Protein AF-A0A4R2RJ64-F1 (afdb_monomer_lite)

Secondary structure (DSSP, 8-state):
-HHHHHHHHHHHTHHHHHHHHHHS--HHHHHHHHHHHHHHHHTT--HHHHHHHIIIIIS---HHHHHHHHTS-HHHHHHHHHHHHHHHHHHHHHHH--

Sequence (98 aa):
MDKDYGIYAMLIHLHHVRESRYTRGDYDASVLLLDLAQSIREAQLTKRQRQALYLVFLRDFTQRDAAHWLNISQQAVSDHVRTAIQRIAEVSEHKEVA

Structure (mmCIF, N/CA/C/O backbone):
data_AF-A0A4R2RJ64-F1
#
_entry.id   AF-A0A4R2RJ64-F1
#
loop_
_atom_site.group_PDB
_atom_site.id
_atom_site.type_symbol
_atom_site.label_atom_id
_atom_site.label_alt_id
_atom_site.label_comp_id
_atom_site.label_asym_id
_atom_site.label_entity_id
_atom_site.label_seq_id
_atom_site.pdbx_PDB_ins_code
_atom_site.Cartn_x
_atom_site.Cartn_y
_atom_site.Cartn_z
_atom_site.occupancy
_atom_site.B_iso_or_equiv
_atom_site.auth_seq_id
_atom_site.auth_comp_id
_atom_site.auth_asym_id
_atom_site.auth_atom_id
_atom_site.pdbx_PDB_model_num
ATOM 1 N N . MET A 1 1 ? 0.726 15.068 0.152 1.00 55.12 1 MET A N 1
ATOM 2 C CA . MET A 1 1 ? -0.370 14.457 -0.634 1.00 55.12 1 MET A CA 1
ATOM 3 C C . MET A 1 1 ? 0.155 13.753 -1.878 1.00 55.12 1 MET A C 1
ATOM 5 O O . MET A 1 1 ? -0.211 12.603 -2.064 1.00 55.12 1 MET A O 1
ATOM 9 N N . ASP A 1 2 ? 1.036 14.368 -2.677 1.00 77.00 2 ASP A N 1
ATOM 10 C CA . ASP A 1 2 ? 1.520 13.750 -3.931 1.00 77.00 2 ASP A CA 1
ATOM 11 C C . ASP A 1 2 ? 2.325 12.451 -3.746 1.00 77.00 2 ASP A C 1
ATOM 13 O O . ASP A 1 2 ? 2.261 11.553 -4.581 1.00 77.00 2 ASP A O 1
ATOM 17 N N . LYS A 1 3 ? 3.042 12.301 -2.628 1.00 80.75 3 LYS A N 1
ATOM 18 C CA . LYS A 1 3 ? 3.899 11.129 -2.369 1.00 80.75 3 LYS A CA 1
ATOM 19 C C . LYS A 1 3 ? 3.099 9.879 -2.011 1.00 80.75 3 LYS A C 1
ATOM 21 O O . LYS A 1 3 ? 3.315 8.816 -2.589 1.00 80.75 3 LYS A O 1
ATOM 26 N N . ASP A 1 4 ? 2.116 10.029 -1.124 1.00 90.25 4 ASP A N 1
ATOM 27 C CA . ASP A 1 4 ? 1.144 8.979 -0.801 1.00 90.25 4 ASP A CA 1
ATOM 28 C C . ASP A 1 4 ? 0.454 8.483 -2.077 1.00 90.25 4 ASP A C 1
ATOM 30 O O . ASP A 1 4 ? 0.265 7.280 -2.260 1.00 90.25 4 ASP A O 1
ATOM 34 N N . TYR A 1 5 ? 0.119 9.413 -2.980 1.00 90.25 5 TYR A N 1
ATOM 35 C CA . TYR A 1 5 ? -0.462 9.096 -4.279 1.00 90.25 5 TYR A CA 1
ATOM 36 C C . TYR A 1 5 ? 0.506 8.302 -5.164 1.00 90.25 5 TYR A C 1
ATOM 38 O O . TYR A 1 5 ? 0.087 7.322 -5.775 1.00 90.25 5 TYR A O 1
ATOM 46 N N . GLY A 1 6 ? 1.795 8.655 -5.181 1.00 90.00 6 GLY A N 1
ATOM 47 C CA . GLY A 1 6 ? 2.836 7.890 -5.874 1.00 90.00 6 GLY A CA 1
ATOM 48 C C . GLY A 1 6 ? 2.922 6.439 -5.394 1.00 90.00 6 GLY A C 1
ATOM 49 O O . GLY A 1 6 ? 2.806 5.515 -6.199 1.00 90.00 6 GLY A O 1
ATOM 50 N N . ILE A 1 7 ? 3.019 6.219 -4.078 1.00 94.38 7 ILE A N 1
ATOM 51 C CA . ILE A 1 7 ? 3.042 4.864 -3.499 1.00 94.38 7 ILE A CA 1
ATOM 52 C C . ILE A 1 7 ? 1.745 4.109 -3.802 1.00 94.38 7 ILE A C 1
ATOM 54 O O . ILE A 1 7 ? 1.781 2.939 -4.185 1.00 94.38 7 ILE A O 1
ATOM 58 N N . TYR A 1 8 ? 0.592 4.765 -3.664 1.00 93.69 8 TYR A N 1
ATOM 59 C CA . TYR A 1 8 ? -0.698 4.163 -3.990 1.00 93.69 8 TYR A CA 1
ATOM 60 C C . TYR A 1 8 ? -0.778 3.730 -5.461 1.00 93.69 8 TYR A C 1
ATOM 62 O O . TYR A 1 8 ? -1.156 2.593 -5.742 1.00 93.69 8 TYR A O 1
ATOM 70 N N . ALA A 1 9 ? -0.374 4.597 -6.392 1.00 92.12 9 ALA A N 1
ATOM 71 C CA . ALA A 1 9 ? -0.356 4.303 -7.821 1.00 92.12 9 ALA A CA 1
ATOM 72 C C . ALA A 1 9 ? 0.589 3.136 -8.146 1.00 92.12 9 ALA A C 1
ATOM 74 O O . ALA A 1 9 ? 0.215 2.229 -8.890 1.00 92.12 9 ALA A O 1
ATOM 75 N N . MET A 1 10 ? 1.778 3.099 -7.535 1.00 92.19 10 MET A N 1
ATOM 76 C CA . MET A 1 10 ? 2.712 1.980 -7.687 1.00 92.19 10 MET A CA 1
ATOM 77 C C . MET A 1 10 ? 2.123 0.657 -7.190 1.00 92.19 10 MET A C 1
ATOM 79 O O . MET A 1 10 ? 2.303 -0.372 -7.837 1.00 92.19 10 MET A O 1
ATOM 83 N N . LEU A 1 11 ? 1.406 0.671 -6.062 1.00 93.62 11 LEU A N 1
ATOM 84 C CA . LEU A 1 11 ? 0.759 -0.522 -5.516 1.00 93.62 11 LEU A CA 1
ATOM 85 C C . LEU A 1 11 ? -0.405 -1.003 -6.392 1.00 93.62 11 LEU A C 1
ATOM 87 O O . LEU A 1 11 ? -0.530 -2.206 -6.602 1.00 93.62 11 LEU A O 1
ATOM 91 N N . ILE A 1 12 ? -1.218 -0.095 -6.944 1.00 93.50 12 ILE A N 1
ATOM 92 C CA . ILE A 1 12 ? -2.269 -0.444 -7.918 1.00 93.50 12 ILE A CA 1
ATOM 93 C C . ILE A 1 12 ? -1.669 -1.096 -9.162 1.00 93.50 12 ILE A C 1
ATOM 95 O O . ILE A 1 12 ? -2.162 -2.113 -9.642 1.00 93.50 12 ILE A O 1
ATOM 99 N N . HIS A 1 13 ? -0.600 -0.514 -9.700 1.00 91.81 13 HIS A N 1
ATOM 100 C CA . HIS A 1 13 ? 0.015 -0.979 -10.940 1.00 91.81 13 HIS A CA 1
ATOM 101 C C . HIS A 1 13 ? 1.107 -2.029 -10.712 1.00 91.81 13 HIS A C 1
ATOM 103 O O . HIS A 1 13 ? 1.850 -2.350 -1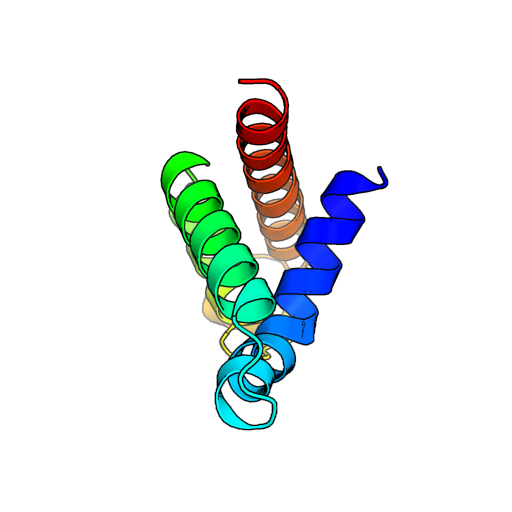1.641 1.00 91.81 13 HIS A O 1
ATOM 109 N N . LEU A 1 14 ? 1.196 -2.608 -9.509 1.00 90.56 14 LEU A N 1
ATOM 110 C CA . LEU A 1 14 ? 2.287 -3.497 -9.108 1.00 90.56 14 LEU A CA 1
ATOM 111 C C . LEU A 1 14 ? 2.487 -4.657 -10.090 1.00 90.56 14 LEU A C 1
ATOM 113 O O . LEU A 1 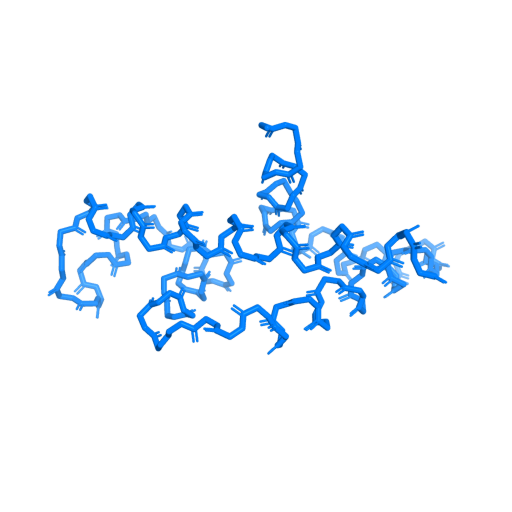14 ? 3.621 -4.999 -10.420 1.00 90.56 14 LEU A O 1
ATOM 117 N N . HIS A 1 15 ? 1.402 -5.251 -10.588 1.00 86.88 15 HIS A N 1
ATOM 118 C CA . HIS A 1 15 ? 1.469 -6.325 -11.580 1.00 86.88 15 HIS A CA 1
ATOM 119 C C . HIS A 1 15 ? 2.080 -5.862 -12.909 1.00 86.88 15 HIS A C 1
ATOM 121 O O . HIS A 1 15 ? 2.958 -6.541 -13.439 1.00 86.88 15 HIS A O 1
ATOM 127 N N . HIS A 1 16 ? 1.691 -4.681 -13.389 1.00 87.56 16 HIS A N 1
ATOM 128 C CA . HIS A 1 16 ? 2.212 -4.106 -14.627 1.00 87.56 16 HIS A CA 1
ATOM 129 C C . HIS A 1 16 ? 3.703 -3.752 -14.515 1.00 87.56 16 HIS A C 1
ATOM 131 O O . HIS A 1 16 ? 4.494 -4.115 -15.382 1.00 87.56 16 HIS A O 1
ATOM 137 N N . VAL A 1 17 ? 4.118 -3.128 -13.406 1.00 86.56 17 VAL A N 1
ATOM 138 C CA . VAL A 1 17 ? 5.536 -2.803 -13.149 1.00 86.56 17 VAL A CA 1
ATOM 139 C C . VAL A 1 17 ? 6.377 -4.080 -13.013 1.00 86.56 17 VAL A C 1
ATOM 141 O O . VAL A 1 17 ? 7.525 -4.149 -13.446 1.00 86.56 17 VAL A O 1
ATOM 144 N N . ARG A 1 18 ? 5.816 -5.154 -12.443 1.00 86.62 18 ARG A N 1
ATOM 145 C CA . ARG A 1 18 ? 6.519 -6.444 -12.357 1.00 86.62 18 ARG A CA 1
ATOM 146 C C . ARG A 1 18 ? 6.724 -7.097 -13.716 1.00 86.62 18 ARG A C 1
ATOM 148 O O . ARG A 1 18 ? 7.743 -7.773 -13.872 1.00 86.62 18 ARG A O 1
ATOM 155 N N . GLU A 1 19 ? 5.779 -6.920 -14.634 1.00 86.38 19 GLU A N 1
ATOM 156 C CA . GLU A 1 19 ? 5.818 -7.431 -16.005 1.00 86.38 19 GLU A CA 1
ATOM 157 C C . GLU A 1 19 ? 6.771 -6.624 -16.902 1.00 86.38 19 GLU A C 1
ATOM 159 O O . GLU A 1 19 ? 7.489 -7.216 -17.714 1.00 86.38 19 GLU A O 1
ATOM 164 N N . SER A 1 20 ? 6.844 -5.297 -16.732 1.00 84.19 20 SER A N 1
ATOM 165 C CA . SER A 1 20 ? 7.704 -4.427 -17.555 1.00 84.19 20 SER A CA 1
ATOM 166 C C . SER A 1 20 ? 9.189 -4.806 -17.484 1.00 84.19 20 SER A C 1
ATOM 168 O O . SER A 1 20 ? 9.885 -4.743 -18.501 1.00 84.19 20 SER A O 1
ATOM 170 N N . ARG A 1 21 ? 9.644 -5.330 -16.333 1.00 81.44 21 ARG A N 1
ATOM 171 C CA . ARG A 1 21 ? 10.998 -5.891 -16.151 1.00 81.44 21 ARG A CA 1
ATOM 172 C C . ARG A 1 21 ? 11.371 -6.940 -17.201 1.00 81.44 21 ARG A C 1
ATOM 174 O O . ARG A 1 21 ? 12.532 -7.034 -17.582 1.0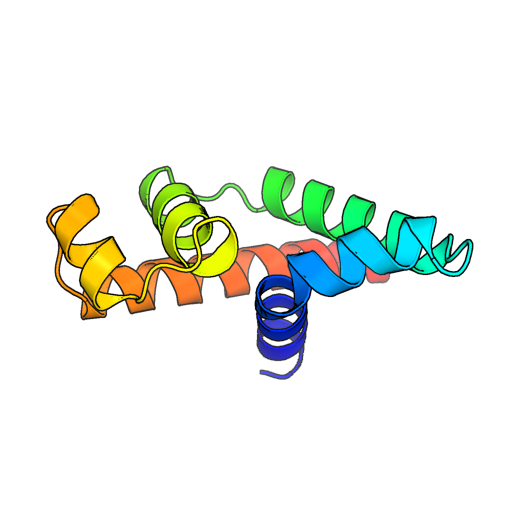0 81.44 21 ARG A O 1
ATOM 181 N N . TYR A 1 22 ? 10.406 -7.741 -17.656 1.00 79.88 22 TYR A N 1
ATOM 182 C CA . TYR A 1 22 ? 10.650 -8.834 -18.601 1.00 79.88 22 TYR A CA 1
ATOM 183 C C . TYR A 1 22 ? 10.389 -8.427 -20.049 1.00 79.88 22 TYR A C 1
ATOM 185 O O . TYR A 1 22 ? 11.088 -8.879 -20.949 1.00 79.88 22 TYR A O 1
ATOM 193 N N . THR A 1 23 ? 9.383 -7.584 -20.283 1.00 73.81 23 THR A N 1
ATOM 194 C CA . THR A 1 23 ? 8.921 -7.269 -21.644 1.00 73.81 23 THR A CA 1
ATOM 195 C C . THR A 1 23 ? 9.761 -6.203 -22.338 1.00 73.81 23 THR A C 1
ATOM 197 O O . THR A 1 23 ? 9.793 -6.171 -23.566 1.00 73.81 23 THR A O 1
ATOM 200 N N . ARG A 1 24 ? 10.448 -5.336 -21.580 1.00 66.44 24 ARG A N 1
ATOM 201 C CA . ARG A 1 24 ? 11.213 -4.205 -22.139 1.00 66.44 24 ARG A CA 1
ATOM 202 C C . ARG A 1 24 ? 12.682 -4.161 -21.723 1.00 66.44 24 ARG A C 1
ATOM 204 O O . ARG A 1 24 ? 13.389 -3.257 -22.150 1.00 66.44 24 ARG A O 1
ATOM 211 N N . GLY A 1 25 ? 13.142 -5.113 -20.904 1.00 63.22 25 GLY A N 1
ATOM 212 C CA . GLY A 1 25 ? 14.472 -5.037 -20.285 1.00 63.22 25 GLY A CA 1
ATOM 213 C C . GLY A 1 25 ? 14.615 -3.815 -19.374 1.00 63.22 25 GLY A C 1
ATOM 214 O O . GLY A 1 25 ? 15.705 -3.270 -19.233 1.00 63.22 25 GLY A O 1
ATOM 215 N N . ASP A 1 26 ? 13.495 -3.367 -18.804 1.00 76.12 26 ASP A N 1
ATOM 216 C CA . ASP A 1 26 ? 13.398 -2.146 -18.018 1.00 76.12 26 ASP A CA 1
ATOM 217 C C . ASP A 1 26 ? 14.072 -2.352 -16.653 1.00 76.12 26 ASP A C 1
ATOM 219 O O . ASP A 1 26 ? 13.494 -2.889 -15.698 1.00 76.12 26 ASP A O 1
ATOM 223 N N . TYR A 1 27 ? 15.357 -2.004 -16.599 1.00 81.31 27 TYR A N 1
ATOM 224 C CA . TYR A 1 27 ? 16.151 -2.083 -15.380 1.00 81.31 27 TYR A CA 1
ATOM 225 C C . TYR A 1 27 ? 15.663 -1.066 -14.342 1.00 81.31 27 TYR A C 1
ATOM 227 O O . TYR A 1 27 ? 15.659 -1.375 -13.149 1.00 81.31 27 TYR A O 1
ATOM 235 N N . ASP A 1 28 ? 15.139 0.077 -14.788 1.00 83.56 28 ASP A N 1
ATOM 236 C CA . ASP A 1 28 ? 14.586 1.115 -13.918 1.00 83.56 28 ASP A CA 1
ATOM 237 C C . ASP A 1 28 ? 13.343 0.598 -13.183 1.00 83.56 28 ASP A C 1
ATOM 239 O O . ASP A 1 28 ? 13.202 0.806 -11.978 1.00 83.56 28 ASP A O 1
ATOM 243 N N . ALA A 1 29 ? 12.498 -0.205 -13.841 1.00 86.19 29 ALA A N 1
ATOM 244 C CA . ALA A 1 29 ? 11.399 -0.906 -13.172 1.00 86.19 29 ALA A CA 1
ATOM 245 C C . ALA A 1 29 ? 11.885 -1.884 -12.085 1.00 86.19 29 ALA A C 1
ATOM 247 O O . ALA A 1 29 ? 11.201 -2.096 -11.080 1.00 86.19 29 ALA A O 1
ATOM 248 N N . SER A 1 30 ? 13.065 -2.491 -12.257 1.00 88.25 30 SER A N 1
ATOM 249 C CA . SER A 1 30 ? 13.659 -3.362 -11.234 1.00 88.25 30 SER A CA 1
ATOM 250 C C . SER A 1 30 ? 14.159 -2.569 -10.032 1.00 88.25 30 SER A C 1
ATOM 252 O O . SER A 1 30 ? 13.884 -2.977 -8.904 1.00 88.25 30 SER A O 1
ATOM 254 N N . VAL A 1 31 ? 14.834 -1.441 -10.267 1.00 89.00 31 VAL A N 1
ATOM 255 C CA . VAL A 1 31 ? 15.280 -0.512 -9.214 1.00 89.00 31 VAL A CA 1
ATOM 256 C C . VAL A 1 31 ? 14.076 -0.006 -8.425 1.00 89.00 31 VAL A C 1
ATOM 258 O O . VAL A 1 31 ? 14.006 -0.200 -7.215 1.00 89.00 31 VAL A O 1
ATOM 261 N N . LEU A 1 32 ? 13.051 0.480 -9.123 1.00 88.69 32 LEU A N 1
ATOM 262 C CA . LEU A 1 32 ? 11.831 0.996 -8.513 1.00 88.69 32 LEU A CA 1
ATOM 263 C C . LEU A 1 32 ? 11.124 -0.041 -7.619 1.00 88.69 32 LEU A C 1
ATOM 265 O O . LEU A 1 32 ? 10.645 0.272 -6.526 1.00 88.69 32 LEU A O 1
ATOM 269 N N . LEU A 1 33 ? 11.055 -1.301 -8.062 1.00 90.19 33 LEU A N 1
ATOM 270 C CA . LEU A 1 33 ? 10.469 -2.386 -7.270 1.00 90.19 33 LEU A CA 1
ATOM 271 C C . LEU A 1 33 ? 11.332 -2.772 -6.064 1.00 90.19 33 LEU A C 1
ATOM 273 O O . LEU A 1 33 ? 10.779 -3.143 -5.025 1.00 90.19 33 LEU A O 1
ATOM 277 N N . LEU A 1 34 ? 12.660 -2.709 -6.192 1.00 91.75 34 LEU A N 1
ATOM 278 C CA . LEU A 1 34 ? 13.582 -2.946 -5.082 1.00 91.75 34 LEU A CA 1
ATOM 279 C C . LEU A 1 34 ? 13.437 -1.858 -4.016 1.00 91.75 34 LEU A C 1
ATOM 281 O O . LEU A 1 34 ? 13.295 -2.197 -2.838 1.00 91.75 34 LEU A O 1
ATOM 285 N N . ASP A 1 35 ? 13.365 -0.595 -4.430 1.00 91.81 35 ASP A N 1
ATOM 286 C CA . ASP A 1 35 ? 13.189 0.547 -3.533 1.00 91.81 35 ASP A CA 1
ATOM 287 C C . ASP A 1 35 ? 11.855 0.463 -2.792 1.00 91.81 35 ASP A C 1
ATOM 289 O O . ASP A 1 35 ? 11.824 0.525 -1.559 1.00 91.81 35 ASP A O 1
ATOM 293 N N . LEU A 1 36 ? 10.756 0.192 -3.510 1.00 92.75 36 LEU A N 1
ATOM 294 C CA . LEU A 1 36 ? 9.445 -0.025 -2.893 1.00 92.75 36 LEU A CA 1
ATOM 295 C C . LEU A 1 36 ? 9.482 -1.190 -1.892 1.00 92.75 36 LEU A C 1
ATOM 297 O O . LEU A 1 36 ? 8.984 -1.069 -0.770 1.00 92.75 36 LEU A O 1
ATOM 301 N N . ALA A 1 37 ? 10.077 -2.326 -2.270 1.00 93.19 37 ALA A N 1
ATOM 302 C CA . ALA A 1 37 ? 10.164 -3.496 -1.400 1.00 93.19 37 ALA A CA 1
ATOM 303 C C . ALA A 1 37 ? 10.994 -3.220 -0.137 1.00 93.19 37 ALA A C 1
ATOM 305 O O . ALA A 1 37 ? 10.663 -3.718 0.945 1.00 93.19 37 ALA A O 1
ATOM 306 N N . GLN A 1 38 ? 12.062 -2.430 -0.254 1.00 94.88 38 GLN A N 1
ATOM 307 C CA . GLN A 1 38 ? 12.872 -2.016 0.882 1.00 94.88 38 GLN A CA 1
ATOM 308 C C . GLN A 1 38 ? 12.104 -1.037 1.779 1.00 94.88 38 GLN A C 1
ATOM 310 O O . GLN A 1 38 ? 12.058 -1.241 2.991 1.00 94.88 38 GLN A O 1
ATOM 315 N N . SER A 1 39 ? 11.434 -0.035 1.206 1.00 95.31 39 SER A N 1
ATOM 316 C CA . SER A 1 39 ? 10.645 0.942 1.966 1.00 95.31 39 SER A CA 1
ATOM 317 C C . SER A 1 39 ? 9.475 0.284 2.708 1.00 95.31 39 SER A C 1
ATOM 319 O O . SER A 1 39 ? 9.245 0.584 3.876 1.00 95.31 39 SER A O 1
ATOM 321 N N . ILE A 1 40 ? 8.804 -0.714 2.118 1.00 95.50 40 ILE A N 1
ATOM 322 C CA . ILE A 1 40 ? 7.786 -1.524 2.819 1.00 95.50 40 ILE A CA 1
ATOM 323 C C . ILE A 1 40 ? 8.375 -2.269 4.027 1.00 95.50 40 ILE A C 1
ATOM 325 O O . ILE A 1 40 ? 7.718 -2.384 5.067 1.00 95.50 40 ILE A O 1
ATOM 329 N N . ARG A 1 41 ? 9.601 -2.794 3.905 1.00 94.94 41 ARG A N 1
ATOM 330 C CA . ARG A 1 41 ? 10.281 -3.529 4.984 1.00 94.94 41 ARG A CA 1
ATOM 331 C C . ARG A 1 41 ? 10.640 -2.612 6.152 1.00 94.94 41 ARG A C 1
ATOM 333 O O . ARG A 1 41 ? 10.497 -3.008 7.307 1.00 94.94 41 ARG A O 1
ATOM 340 N N . GLU A 1 42 ? 11.078 -1.401 5.840 1.00 96.62 42 GLU A N 1
ATOM 341 C CA . GLU A 1 42 ? 11.545 -0.399 6.799 1.00 96.62 42 GLU A CA 1
ATOM 342 C C . GLU A 1 42 ? 10.409 0.438 7.407 1.00 96.62 42 GLU A C 1
ATOM 344 O O . GLU A 1 42 ? 10.563 0.931 8.517 1.00 96.62 42 GLU A O 1
ATOM 349 N N . ALA A 1 43 ? 9.232 0.508 6.773 1.00 96.50 43 ALA A N 1
ATOM 350 C CA . ALA A 1 43 ? 8.055 1.247 7.258 1.00 96.50 43 ALA A CA 1
ATOM 351 C C . ALA A 1 43 ? 7.431 0.715 8.564 1.00 96.50 43 ALA A C 1
ATOM 353 O O . ALA A 1 43 ? 6.407 1.232 9.017 1.00 96.50 43 ALA A O 1
ATOM 354 N N . GLN A 1 44 ? 8.002 -0.343 9.160 1.00 96.25 44 GLN A N 1
ATOM 355 C CA . GLN A 1 44 ? 7.578 -0.934 10.438 1.00 96.25 44 GLN A CA 1
ATOM 356 C C . GLN A 1 44 ? 6.052 -1.101 10.545 1.00 96.25 44 GLN A C 1
ATOM 358 O O . GLN A 1 44 ? 5.416 -0.802 11.561 1.00 96.25 44 GLN A O 1
ATOM 363 N N . LEU A 1 45 ? 5.442 -1.575 9.457 1.00 98.00 45 LEU A N 1
ATOM 364 C CA . LEU A 1 45 ? 3.999 -1.751 9.382 1.00 98.00 45 LEU A CA 1
ATOM 365 C C . LEU A 1 45 ? 3.519 -2.726 10.459 1.00 98.00 45 LEU A C 1
ATOM 367 O O . LEU A 1 45 ? 4.142 -3.760 10.725 1.00 98.00 45 LEU A O 1
ATOM 371 N N . THR A 1 46 ? 2.368 -2.440 11.058 1.00 98.31 46 THR A N 1
ATOM 372 C CA . THR A 1 46 ? 1.724 -3.395 11.960 1.00 98.31 46 THR A CA 1
ATOM 373 C C . THR A 1 46 ? 1.271 -4.630 11.182 1.00 98.31 46 THR A C 1
ATOM 375 O O . THR A 1 46 ? 1.118 -4.618 9.956 1.00 98.31 46 THR A O 1
ATOM 378 N N . LYS A 1 47 ? 0.999 -5.728 11.896 1.00 98.12 47 LYS A N 1
ATOM 379 C CA . LYS A 1 47 ? 0.460 -6.945 11.271 1.00 98.12 47 LYS A CA 1
ATOM 380 C C . LYS A 1 47 ? -0.815 -6.651 10.466 1.00 98.12 47 LYS A C 1
ATOM 382 O O . LYS A 1 47 ? -0.931 -7.127 9.343 1.00 98.12 47 LYS A O 1
ATOM 387 N N . ARG A 1 48 ? -1.725 -5.833 11.007 1.00 97.94 48 ARG A N 1
ATOM 388 C CA . ARG A 1 48 ? -2.999 -5.494 10.354 1.00 97.94 48 ARG A CA 1
ATOM 389 C C . ARG A 1 48 ? -2.813 -4.631 9.107 1.00 97.94 48 ARG A C 1
ATOM 391 O O . ARG A 1 48 ? -3.435 -4.918 8.093 1.00 97.94 48 ARG A O 1
ATOM 398 N N . GLN A 1 49 ? -1.901 -3.661 9.144 1.00 98.50 49 GLN A N 1
ATOM 399 C CA . GLN A 1 49 ? -1.529 -2.857 7.972 1.00 98.50 49 GLN A CA 1
ATOM 400 C C . GLN A 1 49 ? -0.966 -3.727 6.840 1.00 98.50 49 GLN A C 1
ATOM 402 O O . GLN A 1 49 ? -1.432 -3.637 5.707 1.00 98.50 49 GLN A O 1
ATOM 407 N N . ARG A 1 50 ? -0.032 -4.641 7.153 1.00 98.19 50 ARG A N 1
ATOM 408 C CA . ARG A 1 50 ? 0.513 -5.592 6.165 1.00 98.19 50 ARG A CA 1
ATOM 409 C C . ARG A 1 50 ? -0.564 -6.484 5.559 1.00 98.19 50 ARG A C 1
ATOM 411 O O . ARG A 1 50 ? -0.575 -6.696 4.352 1.00 98.19 50 ARG A O 1
ATOM 418 N N . GLN A 1 51 ? -1.465 -7.006 6.389 1.00 98.38 51 GLN A N 1
ATOM 419 C CA . GLN A 1 51 ? -2.561 -7.852 5.923 1.00 98.38 51 GLN A CA 1
ATOM 420 C C . GLN A 1 51 ? -3.529 -7.087 5.012 1.00 98.38 51 GLN A C 1
ATOM 422 O O . GLN A 1 51 ? -3.926 -7.621 3.980 1.00 98.38 51 GLN A O 1
ATOM 427 N N . ALA A 1 52 ? -3.875 -5.845 5.360 1.00 98.44 52 ALA A N 1
ATOM 428 C CA . ALA A 1 52 ? -4.734 -5.002 4.535 1.00 98.44 52 ALA A CA 1
ATOM 429 C C . ALA A 1 52 ? -4.096 -4.709 3.165 1.00 98.44 52 ALA A C 1
ATOM 431 O O . ALA A 1 52 ? -4.748 -4.919 2.146 1.00 98.44 52 ALA A O 1
ATOM 432 N N . LEU A 1 53 ? -2.811 -4.324 3.127 1.00 97.69 53 LEU A N 1
ATOM 433 C CA . LEU A 1 53 ? -2.084 -4.125 1.866 1.00 97.69 53 LEU A CA 1
ATOM 434 C C . LEU A 1 53 ? -2.037 -5.398 1.015 1.00 97.69 53 LEU A C 1
ATOM 436 O O . LEU A 1 53 ? -2.292 -5.346 -0.183 1.00 97.69 53 LEU A O 1
ATOM 440 N N . TYR A 1 54 ? -1.732 -6.543 1.633 1.00 97.31 54 TYR A N 1
ATOM 441 C CA . TYR A 1 54 ?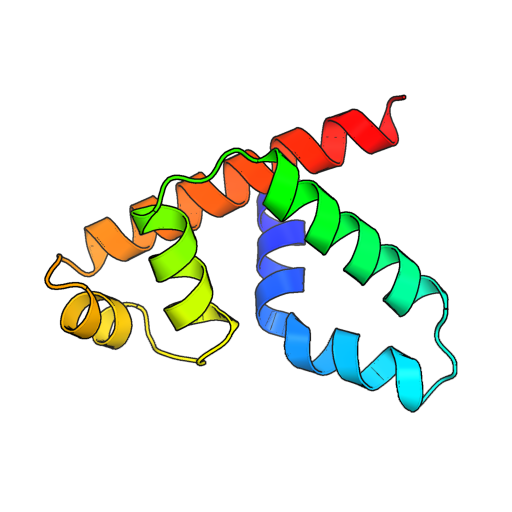 -1.663 -7.822 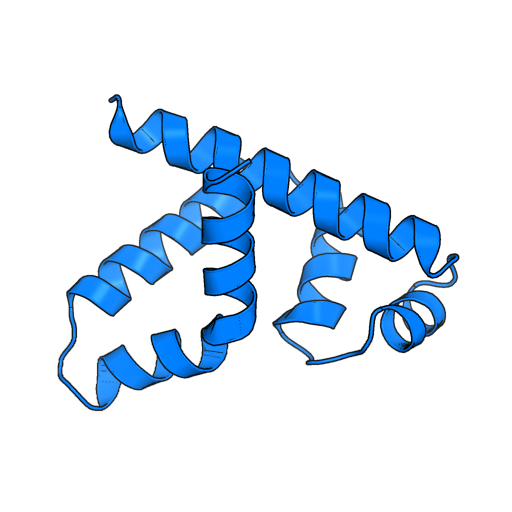0.930 1.00 97.31 54 TYR A CA 1
ATOM 442 C C . TYR A 1 54 ? -2.999 -8.188 0.275 1.00 97.31 54 TYR A C 1
ATOM 444 O O . TYR A 1 54 ? -3.029 -8.562 -0.894 1.00 97.31 54 TYR A O 1
ATOM 452 N N . LEU A 1 55 ? -4.107 -8.072 1.010 1.00 98.31 55 LEU A N 1
ATOM 453 C CA . LEU A 1 55 ? -5.421 -8.420 0.476 1.00 98.31 55 LEU A CA 1
ATOM 454 C C . LEU A 1 55 ? -5.844 -7.461 -0.644 1.00 98.31 55 LEU A C 1
ATOM 456 O O . LEU A 1 55 ? -6.325 -7.918 -1.673 1.00 98.31 55 LEU A O 1
ATOM 460 N N . VAL A 1 56 ? -5.628 -6.156 -0.467 1.00 97.81 56 VAL A N 1
ATOM 461 C CA . VAL A 1 56 ? -6.095 -5.150 -1.432 1.00 97.81 56 VAL A CA 1
ATOM 462 C C . VAL A 1 56 ? -5.242 -5.112 -2.701 1.00 97.81 56 VAL A C 1
ATOM 464 O O . VAL A 1 56 ? -5.803 -5.081 -3.787 1.00 97.81 56 VAL A O 1
ATOM 467 N N . PHE A 1 57 ? -3.910 -5.134 -2.590 1.00 96.00 57 PHE A N 1
ATOM 468 C CA . PHE A 1 57 ? -3.022 -4.882 -3.737 1.00 96.00 57 PHE A CA 1
ATOM 469 C C . PHE A 1 57 ? -2.325 -6.121 -4.299 1.00 96.00 57 PHE A C 1
ATOM 471 O O . PHE A 1 57 ? -1.874 -6.094 -5.435 1.00 96.00 57 PHE A O 1
ATOM 478 N N . LEU A 1 58 ? -2.168 -7.194 -3.515 1.00 93.62 58 LEU A N 1
ATOM 479 C CA . LEU A 1 58 ? -1.534 -8.435 -3.998 1.00 93.62 58 LEU A CA 1
ATOM 480 C C . LEU A 1 58 ? -2.551 -9.528 -4.328 1.00 93.62 58 LEU A C 1
ATOM 482 O O . LEU A 1 58 ? -2.207 -10.503 -4.993 1.00 93.62 58 LEU A O 1
ATOM 486 N N . ARG A 1 59 ? -3.767 -9.425 -3.788 1.00 95.81 59 ARG A N 1
ATOM 487 C CA . ARG A 1 59 ? -4.852 -10.391 -4.002 1.00 95.81 59 ARG A CA 1
ATOM 488 C C . ARG A 1 59 ? -6.048 -9.792 -4.727 1.00 95.81 59 ARG A C 1
ATOM 490 O O . ARG A 1 59 ? -7.025 -10.513 -4.907 1.00 95.81 59 ARG A O 1
ATOM 497 N N . ASP A 1 60 ? -5.960 -8.518 -5.105 1.00 95.38 60 ASP A N 1
ATOM 498 C CA . ASP A 1 60 ? -6.993 -7.764 -5.819 1.00 95.38 60 ASP A CA 1
ATOM 499 C C . ASP A 1 60 ? -8.379 -7.830 -5.158 1.00 95.38 60 ASP A C 1
ATOM 501 O O . ASP A 1 60 ? -9.416 -7.741 -5.817 1.00 95.38 60 ASP A O 1
ATOM 505 N N . PHE A 1 61 ? -8.425 -7.993 -3.833 1.00 97.75 61 PHE A N 1
ATOM 506 C CA . PHE A 1 61 ? -9.684 -7.936 -3.108 1.00 97.75 61 PHE A CA 1
ATOM 507 C C . PHE A 1 61 ? -10.149 -6.497 -2.952 1.00 97.75 61 PHE A C 1
ATOM 509 O O . PHE A 1 61 ? -9.376 -5.591 -2.630 1.00 97.75 61 PHE A O 1
ATOM 516 N N . THR A 1 62 ? -11.461 -6.290 -3.074 1.00 98.12 62 THR A N 1
ATOM 517 C CA . THR A 1 62 ? -12.039 -5.009 -2.676 1.00 98.12 62 THR A CA 1
ATOM 518 C C . THR A 1 62 ? -11.823 -4.801 -1.176 1.00 98.12 62 THR A C 1
ATOM 520 O O . THR A 1 62 ? -11.700 -5.756 -0.403 1.00 98.12 62 THR A O 1
ATOM 523 N N . GLN A 1 63 ? -11.835 -3.550 -0.709 1.00 98.06 63 GLN A N 1
ATOM 524 C CA . GLN A 1 63 ? -11.731 -3.282 0.731 1.00 98.06 63 GLN A CA 1
ATOM 525 C C . GLN A 1 63 ? -12.861 -3.949 1.532 1.00 98.06 63 GLN A C 1
ATOM 527 O O . GLN A 1 63 ? -12.661 -4.299 2.692 1.00 98.06 63 GLN A O 1
ATOM 532 N N . ARG A 1 64 ? -14.033 -4.153 0.914 1.00 98.56 64 ARG A N 1
ATOM 533 C CA . ARG A 1 64 ? -15.155 -4.881 1.516 1.00 98.56 64 ARG A CA 1
ATOM 534 C C . ARG A 1 64 ? -14.830 -6.364 1.695 1.00 98.56 64 ARG A C 1
ATOM 536 O O . ARG A 1 64 ? -15.072 -6.905 2.770 1.00 98.56 64 ARG A O 1
ATOM 543 N N . ASP A 1 65 ? -14.246 -7.004 0.688 1.00 98.50 65 ASP A N 1
ATOM 544 C CA . ASP A 1 65 ? -13.851 -8.414 0.786 1.00 98.50 65 ASP A CA 1
ATOM 545 C C . ASP A 1 65 ? -12.703 -8.579 1.790 1.00 98.50 65 ASP A C 1
ATOM 547 O O . ASP A 1 65 ? -12.731 -9.469 2.638 1.00 98.50 65 ASP A O 1
ATOM 551 N N . ALA A 1 66 ? -11.724 -7.669 1.774 1.00 98.56 66 ALA A N 1
ATOM 552 C CA . ALA A 1 66 ? -10.649 -7.645 2.760 1.00 98.56 66 ALA A CA 1
ATOM 553 C C . ALA A 1 66 ? -11.181 -7.462 4.194 1.00 98.56 66 ALA A C 1
ATOM 555 O O . ALA A 1 66 ? -10.691 -8.111 5.117 1.00 98.56 66 ALA A O 1
ATOM 556 N N . ALA A 1 67 ? -12.205 -6.627 4.386 1.00 98.62 67 ALA A N 1
ATOM 557 C CA . ALA A 1 67 ? -12.862 -6.432 5.677 1.00 98.62 67 ALA A CA 1
ATOM 558 C C . ALA A 1 67 ? -13.505 -7.729 6.185 1.00 98.62 67 ALA A C 1
ATOM 560 O O . ALA A 1 67 ? -13.306 -8.096 7.344 1.00 98.62 67 ALA A O 1
ATOM 561 N N . HIS A 1 68 ? -14.179 -8.462 5.293 1.00 98.56 68 HIS A N 1
ATOM 562 C CA . HIS A 1 68 ? -14.726 -9.785 5.587 1.00 98.56 68 HIS A CA 1
ATOM 563 C C . HIS A 1 68 ? -13.623 -10.780 5.990 1.00 98.56 68 HIS A C 1
ATOM 565 O O . HIS A 1 68 ? -13.713 -11.401 7.046 1.00 98.56 68 HIS A O 1
ATOM 571 N N . TRP A 1 69 ? -12.532 -10.875 5.220 1.00 98.44 69 TRP A N 1
ATOM 572 C CA . TRP A 1 69 ? -11.398 -11.758 5.537 1.00 98.44 69 TRP A CA 1
ATOM 573 C C . TRP A 1 69 ? -10.686 -11.410 6.851 1.00 98.44 69 TRP A C 1
ATOM 575 O O . TRP A 1 69 ? -10.145 -12.294 7.517 1.00 98.44 69 TRP A O 1
ATOM 585 N N . LEU A 1 70 ? -10.652 -10.129 7.226 1.00 98.06 70 LEU A N 1
ATOM 586 C CA . LEU A 1 70 ? -9.970 -9.652 8.432 1.00 98.06 70 LEU A CA 1
ATOM 587 C C . LEU A 1 70 ? -10.869 -9.563 9.666 1.00 98.06 70 LEU A C 1
ATOM 589 O O . LEU A 1 70 ? -10.330 -9.342 10.759 1.00 98.06 70 LEU A O 1
ATOM 593 N N . ASN A 1 71 ? -12.179 -9.758 9.489 1.00 98.38 71 ASN A N 1
ATOM 594 C CA . ASN A 1 71 ? -13.226 -9.579 10.491 1.00 98.38 71 ASN A CA 1
ATOM 595 C C . ASN A 1 71 ? -13.182 -8.190 11.158 1.00 98.38 71 ASN A C 1
ATOM 597 O O . ASN A 1 71 ? -13.111 -8.068 12.381 1.00 98.38 71 ASN A O 1
ATOM 601 N N . ILE A 1 72 ? -13.151 -7.138 10.337 1.00 98.44 72 ILE A N 1
ATOM 602 C CA . ILE A 1 72 ? -13.186 -5.726 10.755 1.00 98.44 72 ILE A CA 1
ATOM 603 C C . ILE A 1 72 ? -14.121 -4.935 9.830 1.00 98.44 72 ILE A C 1
ATOM 605 O O . ILE A 1 72 ? -14.618 -5.471 8.843 1.00 98.44 72 ILE A O 1
ATOM 609 N N . SER A 1 73 ? -14.371 -3.656 10.118 1.00 98.75 73 SER A N 1
ATOM 610 C CA . SER A 1 73 ? -15.147 -2.805 9.209 1.00 98.75 73 SER A CA 1
ATOM 611 C C . SER A 1 73 ? -14.349 -2.438 7.951 1.00 98.75 73 SER A C 1
ATOM 613 O O . SER A 1 73 ? -13.118 -2.366 7.969 1.00 98.75 73 SER A O 1
ATOM 615 N N . GLN A 1 74 ? -15.050 -2.136 6.855 1.00 98.62 74 GLN A N 1
ATOM 616 C CA . GLN A 1 74 ? -14.411 -1.616 5.640 1.00 98.62 74 GLN A CA 1
ATOM 617 C C . GLN A 1 74 ? -13.713 -0.267 5.888 1.00 98.62 74 GLN A C 1
ATOM 619 O O . GLN A 1 74 ? -12.642 -0.034 5.332 1.00 98.62 74 GLN A O 1
ATOM 624 N N . GLN A 1 75 ? -14.236 0.563 6.799 1.00 98.69 75 GLN A N 1
ATOM 625 C CA . GLN A 1 75 ? -13.556 1.785 7.236 1.00 98.69 75 GLN A CA 1
ATOM 626 C C . GLN A 1 75 ? -12.205 1.479 7.903 1.00 98.69 75 GLN A C 1
ATOM 628 O O . GLN A 1 75 ? -11.198 2.081 7.544 1.00 98.69 75 GLN A O 1
ATOM 633 N N . ALA A 1 76 ? -12.149 0.486 8.797 1.00 98.56 76 ALA A N 1
ATOM 634 C CA . ALA A 1 76 ? -10.897 0.091 9.441 1.00 98.56 76 ALA A CA 1
ATOM 635 C C . ALA A 1 76 ? -9.865 -0.446 8.430 1.00 98.56 76 ALA A C 1
ATOM 637 O O . ALA A 1 76 ? -8.669 -0.197 8.580 1.00 98.56 76 ALA A O 1
ATOM 638 N N . VAL A 1 77 ? -10.305 -1.141 7.371 1.00 98.75 77 VAL A N 1
ATOM 639 C CA . VAL A 1 77 ? -9.421 -1.520 6.251 1.00 98.75 77 VAL A CA 1
ATOM 640 C C . VAL A 1 77 ? -8.875 -0.283 5.543 1.00 98.75 77 VAL A C 1
ATOM 642 O O . VAL A 1 77 ? -7.665 -0.199 5.342 1.00 98.75 77 VAL A O 1
ATOM 645 N N . SER A 1 78 ? -9.740 0.674 5.189 1.00 98.38 78 SER A N 1
ATOM 646 C CA . SER A 1 78 ? -9.334 1.940 4.562 1.00 98.38 78 SER A CA 1
ATOM 647 C C . SER A 1 78 ? -8.279 2.666 5.401 1.00 98.38 78 SER A C 1
ATOM 649 O O . SER A 1 78 ? -7.251 3.085 4.868 1.00 98.38 78 SER A O 1
ATOM 651 N N . ASP A 1 79 ? -8.488 2.761 6.713 1.00 98.62 79 ASP A N 1
ATOM 652 C CA . ASP A 1 79 ? -7.562 3.441 7.620 1.00 98.62 79 ASP A CA 1
ATOM 653 C C . ASP A 1 79 ? -6.222 2.698 7.702 1.00 98.62 79 ASP A C 1
ATOM 655 O O . ASP A 1 79 ? -5.160 3.308 7.584 1.00 98.62 79 ASP A O 1
ATOM 659 N N . HIS A 1 80 ? -6.247 1.364 7.806 1.00 98.62 80 HIS A N 1
ATOM 660 C CA . HIS A 1 80 ? -5.031 0.553 7.770 1.00 98.62 80 HIS A CA 1
ATOM 661 C C . HIS A 1 80 ? -4.254 0.697 6.458 1.00 98.62 80 HIS A C 1
ATOM 663 O O . HIS A 1 80 ? -3.030 0.809 6.508 1.00 98.62 80 HIS A O 1
ATOM 669 N N . VAL A 1 81 ? -4.931 0.713 5.307 1.00 98.31 81 VAL A N 1
ATOM 670 C CA . VAL A 1 81 ? -4.291 0.922 4.000 1.00 98.31 81 VAL A CA 1
ATOM 671 C C . VAL A 1 81 ? -3.678 2.319 3.923 1.00 98.31 81 VAL A C 1
ATOM 673 O O . VAL A 1 81 ? -2.500 2.445 3.595 1.00 98.31 81 VAL A O 1
ATOM 676 N N . ARG A 1 82 ? -4.440 3.358 4.284 1.00 97.94 82 ARG A N 1
ATOM 677 C CA . ARG A 1 82 ? -3.983 4.753 4.249 1.00 97.94 82 ARG A CA 1
ATOM 678 C C . ARG A 1 82 ? -2.752 4.966 5.123 1.00 97.94 82 ARG A C 1
ATOM 680 O O . ARG A 1 82 ? -1.745 5.465 4.636 1.00 97.94 82 ARG A O 1
ATOM 687 N N . THR A 1 83 ? -2.804 4.546 6.387 1.00 98.00 83 THR A N 1
ATOM 688 C CA . THR A 1 83 ? -1.663 4.692 7.302 1.00 98.00 83 THR A CA 1
ATOM 689 C C . THR A 1 83 ? -0.457 3.883 6.834 1.00 98.00 83 THR A C 1
ATOM 691 O O . THR A 1 83 ? 0.677 4.312 7.026 1.00 98.00 83 THR A O 1
ATOM 694 N N . ALA A 1 84 ? -0.668 2.715 6.220 1.00 98.19 84 ALA A N 1
ATOM 695 C CA . ALA A 1 84 ? 0.439 1.939 5.676 1.00 98.19 84 ALA A CA 1
ATOM 696 C C . ALA A 1 84 ? 1.131 2.669 4.516 1.00 98.19 84 ALA A C 1
ATOM 698 O O . ALA A 1 84 ? 2.354 2.748 4.504 1.00 98.19 84 ALA A O 1
ATOM 699 N N . ILE A 1 85 ? 0.356 3.239 3.588 1.00 97.75 85 ILE A N 1
ATOM 700 C CA . ILE A 1 85 ? 0.871 4.026 2.458 1.00 97.75 85 ILE A CA 1
ATOM 701 C C . ILE A 1 85 ? 1.666 5.236 2.950 1.00 97.75 85 ILE A C 1
ATOM 703 O O . ILE A 1 85 ? 2.778 5.447 2.480 1.00 97.75 85 ILE A O 1
ATOM 707 N N . GLN A 1 86 ? 1.138 5.973 3.931 1.00 96.88 86 GLN A N 1
ATOM 708 C CA . GLN A 1 86 ? 1.818 7.131 4.522 1.00 96.88 86 GLN A CA 1
ATOM 709 C C . GLN A 1 86 ? 3.186 6.756 5.099 1.00 96.88 86 GLN A C 1
ATOM 711 O O . GLN A 1 86 ? 4.192 7.360 4.748 1.00 96.88 86 GLN A O 1
ATOM 716 N N . ARG A 1 87 ? 3.251 5.682 5.894 1.00 97.00 87 ARG A N 1
ATOM 717 C CA . ARG A 1 87 ? 4.521 5.205 6.467 1.00 97.00 87 ARG A CA 1
ATOM 718 C C . ARG A 1 87 ? 5.525 4.758 5.406 1.00 97.00 87 ARG A C 1
ATOM 720 O O . ARG A 1 87 ? 6.722 4.951 5.576 1.00 97.00 87 ARG A O 1
ATOM 727 N N . ILE A 1 88 ? 5.057 4.132 4.326 1.00 96.88 88 ILE A N 1
ATOM 728 C CA . ILE A 1 88 ? 5.931 3.739 3.211 1.00 96.88 88 ILE A CA 1
ATOM 729 C C . ILE A 1 88 ? 6.46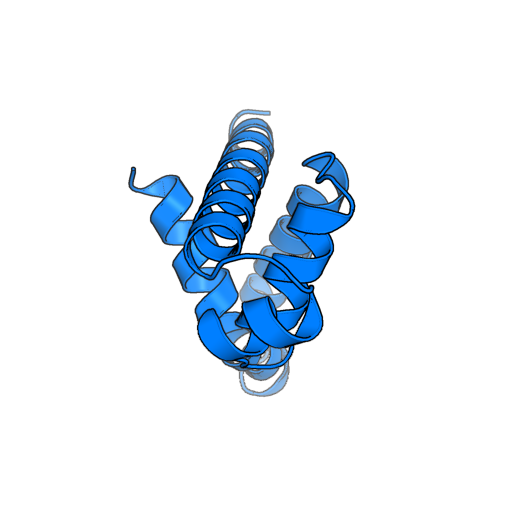8 4.984 2.497 1.00 96.88 88 ILE A C 1
ATOM 731 O O . ILE A 1 88 ? 7.656 5.025 2.184 1.00 96.88 88 ILE A O 1
ATOM 735 N N . ALA A 1 89 ? 5.619 5.987 2.262 1.00 94.88 89 ALA A N 1
ATOM 736 C CA . ALA A 1 89 ? 6.007 7.235 1.611 1.00 94.88 89 ALA A CA 1
ATOM 737 C C . ALA A 1 89 ? 7.054 8.007 2.432 1.00 94.88 89 ALA A C 1
ATOM 739 O O . ALA A 1 89 ? 8.061 8.431 1.871 1.00 94.88 89 ALA A O 1
ATOM 740 N N . GLU A 1 90 ? 6.869 8.107 3.753 1.00 94.38 90 GLU A N 1
ATOM 741 C CA . GLU A 1 90 ? 7.827 8.734 4.680 1.00 94.38 90 GLU A CA 1
ATOM 742 C C . GLU A 1 90 ? 9.215 8.074 4.611 1.00 94.38 90 GLU A C 1
ATOM 744 O O . GLU A 1 90 ? 10.236 8.752 4.505 1.00 94.38 90 GLU A O 1
ATOM 749 N N . VAL A 1 91 ? 9.267 6.738 4.611 1.00 94.19 91 VAL A N 1
ATOM 750 C CA . VAL A 1 91 ? 10.533 5.994 4.499 1.00 94.19 91 VAL A CA 1
ATOM 751 C C . VAL A 1 91 ? 11.181 6.165 3.130 1.00 94.19 91 VAL A C 1
ATOM 753 O O . VAL A 1 91 ? 12.402 6.269 3.042 1.00 94.19 91 VAL A O 1
ATOM 756 N N . SER A 1 92 ? 10.380 6.169 2.063 1.00 88.12 92 SER A N 1
ATOM 757 C CA . SER A 1 92 ? 10.895 6.334 0.704 1.00 88.12 92 SER A CA 1
ATOM 758 C C . SER A 1 92 ? 11.537 7.708 0.515 1.00 88.12 92 SER A C 1
ATOM 760 O O . SER A 1 92 ? 12.600 7.801 -0.085 1.00 88.12 92 SER A O 1
ATOM 762 N N . GLU A 1 93 ? 10.944 8.757 1.088 1.00 80.50 93 GLU A N 1
ATOM 763 C CA . GLU A 1 93 ? 11.493 10.115 1.053 1.00 80.50 93 GLU A CA 1
ATOM 764 C C . GLU A 1 93 ? 12.861 10.209 1.731 1.00 80.50 93 GLU A C 1
ATOM 766 O O . GLU A 1 93 ? 13.778 10.808 1.181 1.00 80.50 93 GLU A O 1
ATOM 771 N N . HIS A 1 94 ? 13.039 9.580 2.894 1.00 69.81 94 HIS A N 1
ATOM 772 C CA . HIS A 1 94 ? 14.320 9.625 3.605 1.00 69.81 94 HIS A CA 1
ATOM 773 C C . HIS A 1 94 ? 15.491 9.044 2.794 1.00 69.81 94 HIS A C 1
ATOM 775 O O . HIS A 1 94 ? 16.641 9.347 3.099 1.00 69.81 94 HIS A O 1
ATOM 781 N N . LYS A 1 95 ? 15.215 8.226 1.771 1.00 71.81 95 LYS A N 1
ATOM 782 C CA . LYS A 1 95 ? 16.236 7.643 0.891 1.00 71.81 95 LYS A CA 1
ATOM 783 C C . LYS A 1 95 ? 16.634 8.542 -0.270 1.00 71.81 95 LYS A C 1
ATOM 785 O O . LYS A 1 95 ? 17.745 8.409 -0.755 1.00 71.81 95 LYS A O 1
ATOM 790 N N . GLU A 1 96 ? 15.756 9.435 -0.718 1.00 65.06 96 GLU A N 1
ATOM 791 C CA . GLU A 1 96 ? 16.064 10.369 -1.813 1.00 65.06 96 GLU A CA 1
ATOM 792 C C . GLU A 1 96 ? 16.923 11.556 -1.343 1.00 65.06 96 GLU A C 1
ATOM 794 O O . GLU A 1 96 ? 17.526 12.248 -2.159 1.00 65.06 96 GLU A O 1
ATOM 799 N N . VAL A 1 97 ? 16.973 11.803 -0.029 1.00 58.38 97 VAL A N 1
ATOM 800 C CA . VAL A 1 97 ? 17.668 12.949 0.589 1.00 58.38 97 VAL A CA 1
ATOM 801 C C . VAL A 1 97 ? 19.024 12.549 1.211 1.00 58.38 97 VAL A C 1
ATOM 803 O O . VAL A 1 97 ? 19.746 13.416 1.704 1.00 58.38 97 VAL A O 1
ATOM 806 N N . ALA A 1 98 ? 19.377 11.258 1.195 1.00 48.88 98 ALA A N 1
ATOM 807 C CA . ALA A 1 98 ? 20.604 10.692 1.774 1.00 48.88 98 ALA A CA 1
ATOM 808 C C . ALA A 1 98 ? 21.638 10.337 0.696 1.00 48.88 98 ALA A C 1
ATOM 810 O O . ALA A 1 98 ? 22.842 10.558 0.960 1.00 48.88 98 ALA A O 1
#

Radius of gyration: 13.92 Å; chains: 1; bounding box: 36×26×34 Å

Organism: NCBI:txid35700

Foldseek 3Di:
DVLLVVLVVCLQCVVVLVCCCPPPVPVVSVVVVVLLVVLLVVLPQDPLLVQLSCCVRVVVDDLCVSCVVVVHDSVVSVVSPSSSSVSSSVSSVVVVVD

InterPro domains:
  IPR007630 RNA polymerase sigma-70 region 4 [PF04545] (43-88)
  IPR013324 RNA polymerase sigma factor, region 3/4-like [SSF88659] (42-93)
  IPR036388 Winged helix-like DNA-binding domain superfamily [G3DSA:1.10.10.10] (33-96)

pLDDT: mean 90.87, std 10.52, range [48.88, 98.75]